Protein AF-A0A524K1D0-F1 (afdb_monomer)

Radius of gyration: 10.81 Å; Cα contact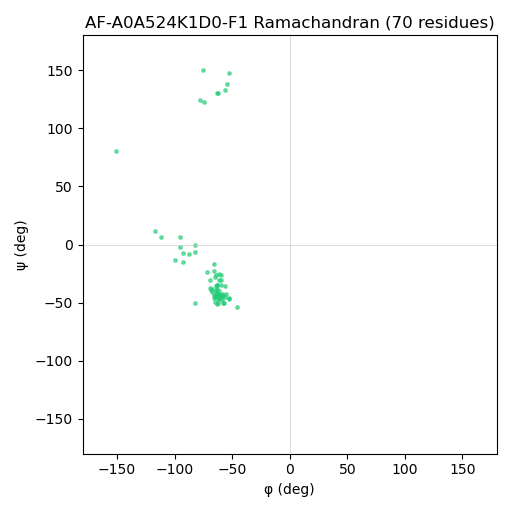s (8 Å, |Δi|>4): 78; chains: 1; bounding box: 24×25×28 Å

Sequence (72 aa):
YAMTARHFSSRDDLVQKANGWLLREAGKRDMERLEKFLLANGPVIARTTLRYAIERFPETRRRDLLKKTRAT

Mean predicted aligned error: 2.65 Å

Secondary structure (DSSP, 8-state):
-HHHHTTTT---HHHHHHHHHHHHHHHTT-HHHHHHHHHHTGGGS-HHHHHHHTTTS-HHHHHHHHHHTS--

Structure (mmCIF, N/CA/C/O backbone):
data_AF-A0A524K1D0-F1
#
_entry.id   AF-A0A524K1D0-F1
#
loop_
_atom_site.group_PDB
_atom_site.id
_atom_site.type_symbol
_atom_site.label_atom_id
_atom_site.label_alt_id
_atom_site.label_comp_id
_atom_site.label_asym_id
_atom_site.label_entity_id
_atom_site.label_seq_id
_atom_site.pdbx_PDB_ins_code
_atom_site.Cartn_x
_atom_site.Cartn_y
_atom_site.Cartn_z
_atom_site.occupancy
_atom_site.B_iso_or_equiv
_atom_site.auth_seq_id
_atom_site.auth_comp_id
_atom_site.auth_asym_id
_atom_site.auth_atom_id
_atom_site.pdbx_PDB_model_num
ATOM 1 N N . TYR A 1 1 ? -8.861 -0.611 -10.936 1.00 89.81 1 TYR A N 1
ATOM 2 C CA . TYR A 1 1 ? -7.470 -1.049 -10.698 1.00 89.81 1 TYR A CA 1
ATOM 3 C C . TYR A 1 1 ? -6.959 -2.093 -11.705 1.00 89.81 1 TYR A C 1
ATOM 5 O O . TYR A 1 1 ? -5.835 -2.556 -11.569 1.00 89.81 1 TYR A O 1
ATOM 13 N N . ALA A 1 2 ? -7.720 -2.452 -12.751 1.00 83.75 2 ALA A N 1
ATOM 14 C CA . ALA A 1 2 ? -7.290 -3.471 -13.717 1.00 83.75 2 ALA A CA 1
ATOM 15 C C . ALA A 1 2 ? -6.023 -3.085 -14.509 1.00 83.75 2 ALA A C 1
ATOM 17 O O . ALA A 1 2 ? -5.191 -3.942 -14.778 1.00 83.75 2 ALA A O 1
ATOM 18 N N . MET A 1 3 ? -5.837 -1.797 -14.832 1.00 84.50 3 MET A N 1
ATOM 19 C CA . MET A 1 3 ? -4.636 -1.326 -15.539 1.00 84.50 3 MET A CA 1
ATOM 20 C C . MET A 1 3 ? -3.362 -1.488 -14.702 1.00 84.50 3 MET A C 1
ATOM 22 O O . MET A 1 3 ? -2.378 -2.018 -15.197 1.00 84.50 3 MET A O 1
ATOM 26 N N . THR A 1 4 ? -3.390 -1.104 -13.421 1.00 87.69 4 THR A N 1
ATOM 27 C CA . THR A 1 4 ? -2.229 -1.243 -12.523 1.00 87.69 4 THR A CA 1
ATOM 28 C C . THR A 1 4 ? -1.851 -2.706 -12.308 1.00 87.69 4 THR A C 1
ATOM 30 O O . THR A 1 4 ? -0.669 -3.026 -12.244 1.00 87.69 4 THR A O 1
ATOM 33 N N . ALA A 1 5 ? -2.846 -3.602 -12.254 1.00 85.88 5 ALA A N 1
ATOM 34 C CA . ALA A 1 5 ? -2.625 -5.029 -12.024 1.00 85.88 5 ALA A CA 1
ATOM 35 C C . ALA A 1 5 ? -1.771 -5.694 -13.115 1.00 85.88 5 ALA A C 1
ATOM 37 O O . ALA A 1 5 ? -0.987 -6.591 -12.821 1.00 85.88 5 ALA A O 1
ATOM 38 N N . ARG A 1 6 ? -1.851 -5.204 -14.360 1.00 89.62 6 ARG A N 1
ATOM 39 C CA . ARG A 1 6 ? -1.048 -5.706 -15.490 1.00 89.62 6 ARG A CA 1
ATOM 40 C C . ARG A 1 6 ? 0.454 -5.450 -15.338 1.00 89.62 6 ARG A C 1
ATOM 42 O O . ARG A 1 6 ? 1.243 -6.076 -16.034 1.00 89.62 6 ARG A O 1
ATOM 49 N N . HIS A 1 7 ? 0.849 -4.546 -14.443 1.00 88.94 7 HIS A N 1
ATOM 50 C CA . HIS A 1 7 ? 2.231 -4.092 -14.285 1.00 88.94 7 HIS A CA 1
ATOM 51 C C . HIS A 1 7 ? 2.829 -4.425 -12.910 1.00 88.94 7 HIS A C 1
ATOM 53 O O . HIS A 1 7 ? 3.894 -3.914 -12.567 1.00 88.94 7 HIS A O 1
ATOM 59 N N . PHE A 1 8 ? 2.176 -5.270 -12.106 1.00 88.56 8 PHE A N 1
ATOM 60 C CA . PHE A 1 8 ? 2.662 -5.632 -10.768 1.00 88.56 8 PHE A CA 1
ATOM 61 C C . PHE A 1 8 ? 3.986 -6.406 -10.769 1.00 88.56 8 PHE A C 1
ATOM 63 O O . PHE A 1 8 ? 4.774 -6.252 -9.839 1.00 88.56 8 PHE A O 1
ATOM 70 N N . SER A 1 9 ? 4.274 -7.150 -11.837 1.00 84.44 9 SER A N 1
ATOM 71 C CA . SER A 1 9 ? 5.538 -7.868 -12.036 1.00 84.44 9 SER A CA 1
ATOM 72 C C . SER A 1 9 ? 6.673 -6.998 -12.593 1.00 84.44 9 SER A C 1
ATOM 74 O O . SER A 1 9 ? 7.780 -7.502 -12.795 1.00 84.44 9 SER A O 1
ATOM 76 N N . SER A 1 10 ? 6.429 -5.705 -12.851 1.00 89.88 10 SER A N 1
ATOM 77 C CA . SER A 1 10 ? 7.471 -4.806 -13.350 1.00 89.88 10 SER A CA 1
ATOM 78 C C . SER A 1 10 ? 8.608 -4.680 -12.338 1.00 89.88 10 SER A C 1
ATOM 80 O O . SER A 1 10 ? 8.382 -4.387 -11.163 1.00 89.88 10 SER A O 1
ATOM 82 N N . ARG A 1 11 ? 9.846 -4.858 -12.806 1.00 91.00 11 ARG A N 1
ATOM 83 C CA . ARG A 1 11 ? 11.065 -4.622 -12.015 1.00 91.00 11 ARG A CA 1
ATOM 84 C C . ARG A 1 11 ? 11.555 -3.174 -12.091 1.00 91.00 11 ARG A C 1
ATOM 86 O O . ARG A 1 11 ? 12.461 -2.815 -11.349 1.00 91.00 11 ARG A O 1
ATOM 93 N N . ASP A 1 12 ? 10.962 -2.365 -12.965 1.00 96.50 12 ASP A N 1
ATOM 94 C CA . ASP A 1 12 ? 11.308 -0.956 -13.127 1.00 96.50 12 ASP A CA 1
ATOM 95 C C . ASP A 1 12 ? 10.762 -0.127 -11.952 1.00 96.50 12 ASP A C 1
ATOM 97 O O . ASP A 1 12 ? 9.558 -0.126 -11.672 1.00 96.50 12 ASP A O 1
ATOM 101 N N . ASP A 1 13 ? 11.654 0.581 -11.260 1.00 95.88 13 ASP A N 1
ATOM 102 C CA . ASP A 1 13 ? 11.327 1.376 -10.075 1.00 95.88 13 ASP A CA 1
ATOM 103 C C . ASP A 1 13 ? 10.360 2.535 -10.376 1.00 95.88 13 ASP A C 1
ATOM 105 O O . ASP A 1 13 ? 9.434 2.786 -9.598 1.00 95.88 13 ASP A O 1
ATOM 109 N N . LEU A 1 14 ? 10.503 3.211 -11.522 1.00 96.88 14 LEU A N 1
ATOM 110 C CA . LEU A 1 14 ? 9.606 4.301 -11.913 1.00 96.88 14 LEU A CA 1
ATOM 111 C C . LEU A 1 14 ? 8.203 3.772 -12.201 1.00 96.88 14 LEU A C 1
ATOM 113 O O . LEU A 1 14 ? 7.220 4.370 -11.759 1.00 96.88 14 LEU A O 1
ATOM 117 N N . VAL A 1 15 ? 8.093 2.616 -12.861 1.00 95.94 15 VAL A N 1
ATOM 118 C CA . VAL A 1 15 ? 6.798 1.956 -13.090 1.00 95.94 15 VAL A CA 1
ATOM 119 C C . VAL A 1 15 ? 6.150 1.558 -11.763 1.00 95.94 15 VAL A C 1
ATOM 121 O O . VAL A 1 15 ? 4.951 1.773 -11.565 1.00 95.94 15 VAL A O 1
ATOM 124 N N . GLN A 1 16 ? 6.923 1.023 -10.816 1.00 97.25 16 GLN A N 1
ATOM 125 C CA . GLN A 1 16 ? 6.401 0.662 -9.497 1.00 97.25 16 GLN A CA 1
ATOM 126 C C . GLN A 1 16 ? 5.877 1.881 -8.725 1.00 97.25 16 GLN A C 1
ATOM 128 O O . GLN A 1 16 ? 4.797 1.807 -8.123 1.00 97.25 16 GLN A O 1
ATOM 133 N N . LYS A 1 17 ? 6.608 3.000 -8.758 1.00 97.12 17 LYS A N 1
ATOM 134 C CA . LYS A 1 17 ? 6.203 4.281 -8.157 1.00 97.12 17 LYS A CA 1
ATOM 135 C C . LYS A 1 17 ? 4.937 4.830 -8.807 1.00 97.12 17 LYS A C 1
ATOM 137 O O . LYS A 1 17 ? 3.966 5.110 -8.102 1.00 97.12 17 LYS A O 1
ATOM 142 N N . ALA A 1 18 ? 4.912 4.894 -10.138 1.00 97.12 18 ALA A N 1
ATOM 143 C CA . ALA A 1 18 ? 3.766 5.366 -10.908 1.00 97.12 18 ALA A CA 1
ATOM 144 C C . ALA A 1 18 ? 2.504 4.541 -10.613 1.00 97.12 18 ALA A C 1
ATOM 146 O O . ALA A 1 18 ? 1.441 5.108 -10.351 1.00 97.12 18 ALA A O 1
ATOM 147 N N . ASN A 1 19 ? 2.625 3.210 -10.549 1.00 97.25 19 ASN A N 1
ATOM 148 C CA . ASN A 1 19 ? 1.523 2.333 -10.153 1.00 97.25 19 ASN A CA 1
ATOM 149 C C . ASN A 1 19 ? 1.015 2.646 -8.743 1.00 97.25 19 ASN A C 1
ATOM 151 O O . ASN A 1 19 ? -0.195 2.692 -8.518 1.00 97.25 19 ASN A O 1
ATOM 155 N N .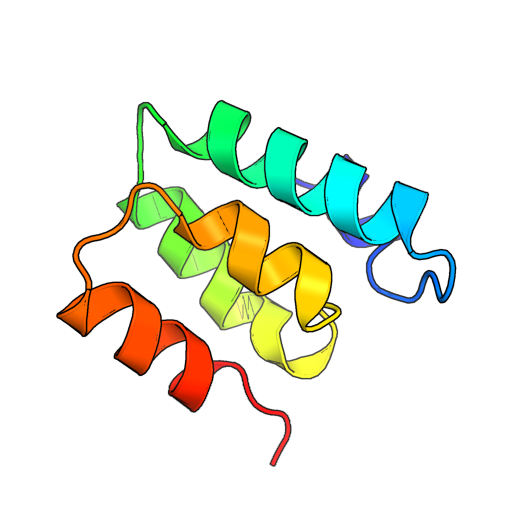 GLY A 1 20 ? 1.922 2.871 -7.791 1.00 97.75 20 GLY A N 1
ATOM 156 C CA . GLY A 1 20 ? 1.558 3.206 -6.417 1.00 97.75 20 GLY A CA 1
ATOM 157 C C . GLY A 1 20 ? 0.812 4.538 -6.322 1.00 97.75 20 GLY A C 1
ATOM 158 O O . GLY A 1 20 ? -0.231 4.613 -5.672 1.00 97.75 20 GLY A O 1
ATOM 159 N N . TRP A 1 21 ? 1.281 5.568 -7.032 1.00 97.75 21 TRP A N 1
ATOM 160 C CA . TRP A 1 21 ? 0.595 6.860 -7.120 1.00 97.75 21 TRP A CA 1
ATOM 161 C C . TRP A 1 21 ? -0.789 6.739 -7.753 1.00 97.75 21 TRP A C 1
ATOM 163 O O . TRP A 1 21 ? -1.749 7.299 -7.224 1.00 97.75 21 TRP A O 1
ATOM 173 N N . LEU A 1 22 ? -0.918 5.972 -8.839 1.00 97.31 22 LEU A N 1
ATOM 174 C CA . LEU A 1 22 ? -2.202 5.761 -9.503 1.00 97.31 22 LEU A CA 1
ATOM 175 C C . LEU A 1 22 ? -3.200 5.037 -8.587 1.00 97.31 22 LEU A C 1
ATOM 177 O O . LEU A 1 22 ? -4.363 5.435 -8.510 1.00 97.31 22 LEU A O 1
ATOM 181 N N . LEU A 1 23 ? -2.754 4.014 -7.850 1.00 97.56 23 LEU A N 1
ATOM 182 C CA . LEU A 1 23 ? -3.579 3.321 -6.854 1.00 97.56 23 LEU A CA 1
ATOM 183 C C . LEU A 1 23 ? -4.029 4.263 -5.734 1.00 97.56 23 LEU A C 1
ATOM 185 O O . LEU A 1 23 ? -5.220 4.297 -5.415 1.00 97.56 23 LEU A O 1
ATOM 189 N N . ARG A 1 24 ? -3.102 5.058 -5.186 1.00 97.88 24 ARG A N 1
ATOM 190 C CA . ARG A 1 24 ? -3.379 6.056 -4.144 1.00 97.88 24 ARG A CA 1
ATOM 191 C C . ARG A 1 24 ? -4.430 7.063 -4.607 1.00 97.88 24 ARG A C 1
ATOM 193 O O . ARG A 1 24 ? -5.413 7.295 -3.907 1.00 97.88 24 ARG A O 1
ATOM 200 N N . GLU A 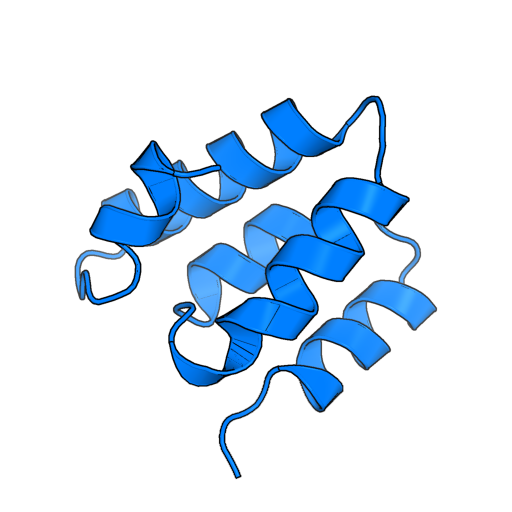1 25 ? -4.255 7.641 -5.794 1.00 97.69 25 GLU A N 1
ATOM 201 C CA . GLU A 1 25 ? -5.184 8.644 -6.321 1.00 97.69 25 GLU A CA 1
ATOM 202 C C . GLU A 1 25 ? -6.554 8.053 -6.663 1.00 97.69 25 GLU A C 1
ATOM 204 O O . GLU A 1 25 ? -7.574 8.672 -6.364 1.00 97.69 25 GLU A O 1
ATOM 209 N N . ALA A 1 26 ? -6.607 6.840 -7.217 1.00 96.62 26 ALA A N 1
ATOM 210 C CA . ALA A 1 26 ? -7.867 6.157 -7.505 1.00 96.62 26 ALA A CA 1
ATOM 211 C C . ALA A 1 26 ? -8.592 5.658 -6.238 1.00 96.62 26 ALA A C 1
ATOM 213 O O . ALA A 1 26 ? -9.807 5.453 -6.266 1.00 96.62 26 ALA A O 1
ATOM 214 N N . GLY A 1 27 ? -7.870 5.439 -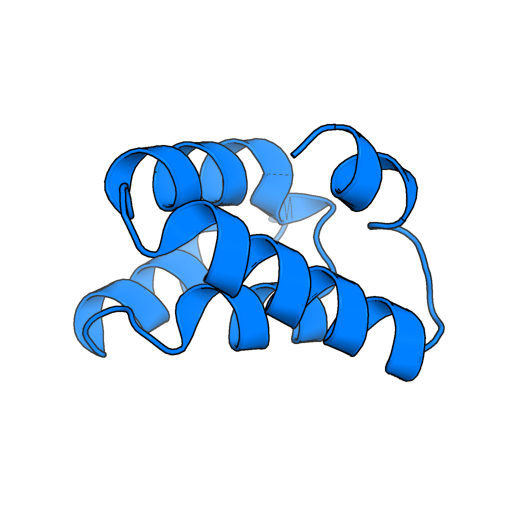5.134 1.00 96.69 27 GLY A N 1
ATOM 215 C CA . GLY A 1 27 ? -8.417 5.034 -3.836 1.00 96.69 27 GLY A CA 1
ATOM 216 C C . GLY A 1 27 ? -8.749 6.182 -2.881 1.00 96.69 27 GLY A C 1
ATOM 217 O O . GLY A 1 27 ? -9.364 5.942 -1.851 1.00 96.69 27 GLY A O 1
ATOM 218 N N . LYS A 1 28 ? -8.395 7.435 -3.195 1.00 94.88 28 LYS A N 1
ATOM 219 C CA . LYS A 1 28 ? -8.507 8.548 -2.230 1.00 94.88 28 LYS A CA 1
ATOM 220 C C . LYS A 1 28 ? -9.923 8.854 -1.736 1.00 94.88 28 LYS A C 1
ATOM 222 O O . LYS A 1 28 ? -10.066 9.436 -0.670 1.00 94.88 28 LYS A O 1
ATOM 227 N N . ARG A 1 29 ? -10.949 8.517 -2.524 1.00 94.88 29 ARG A N 1
ATOM 228 C CA . ARG A 1 29 ? -12.369 8.700 -2.168 1.00 94.88 29 ARG A CA 1
ATOM 229 C C . ARG A 1 29 ? -12.985 7.467 -1.504 1.00 94.88 29 ARG A C 1
ATOM 231 O O . ARG A 1 29 ? -14.064 7.573 -0.944 1.00 94.88 29 ARG A O 1
ATOM 238 N N . ASP A 1 30 ? -12.316 6.320 -1.592 1.00 97.25 30 ASP A N 1
ATOM 239 C CA . ASP A 1 30 ? -12.799 5.030 -1.100 1.00 97.25 30 ASP A CA 1
ATOM 240 C C . ASP A 1 30 ? -11.591 4.163 -0.715 1.00 97.25 30 ASP A C 1
ATOM 242 O O . ASP A 1 30 ? -11.084 3.342 -1.493 1.00 97.25 30 ASP A O 1
ATOM 246 N N . MET A 1 31 ? -11.073 4.434 0.485 1.00 96.31 31 MET A N 1
ATOM 247 C CA . MET A 1 31 ? -9.885 3.763 1.011 1.00 96.31 31 MET A CA 1
ATOM 248 C C . MET A 1 31 ? -10.158 2.296 1.342 1.00 96.31 31 MET A C 1
ATOM 250 O O . MET A 1 31 ? -9.258 1.472 1.195 1.00 96.31 31 MET A O 1
ATOM 254 N N . GLU A 1 32 ? -11.387 1.945 1.727 1.00 97.12 32 GLU A N 1
ATOM 255 C CA . GLU A 1 32 ? -11.759 0.557 2.009 1.00 97.12 32 GLU A CA 1
ATOM 256 C C . GLU A 1 32 ? -11.693 -0.310 0.752 1.00 97.12 32 GLU A C 1
ATOM 258 O O . GLU A 1 32 ? -11.157 -1.421 0.782 1.00 97.12 32 GLU A O 1
ATOM 263 N N . ARG A 1 33 ? -12.188 0.195 -0.383 1.00 97.75 33 ARG A N 1
ATOM 264 C CA . ARG A 1 33 ? -12.077 -0.505 -1.667 1.00 97.75 33 ARG A CA 1
ATOM 265 C C . ARG A 1 33 ? -10.627 -0.653 -2.114 1.00 97.75 33 ARG A C 1
ATOM 267 O O . ARG A 1 33 ? -10.270 -1.710 -2.639 1.00 97.75 33 ARG A O 1
ATOM 274 N N . LEU A 1 34 ? -9.791 0.368 -1.903 1.00 98.00 34 LEU A N 1
ATOM 275 C CA . LEU A 1 34 ? -8.355 0.268 -2.175 1.00 98.00 34 LEU A CA 1
ATOM 276 C C . LEU A 1 34 ? -7.709 -0.806 -1.297 1.00 98.00 34 LEU A C 1
ATOM 278 O O . LEU A 1 34 ? -6.989 -1.657 -1.808 1.00 98.00 34 LEU A O 1
ATOM 282 N N . GLU A 1 35 ? -7.997 -0.810 -0.001 1.00 97.81 35 GLU A N 1
ATOM 283 C CA . GLU A 1 35 ? -7.486 -1.818 0.920 1.00 97.81 35 GLU A CA 1
ATOM 284 C C . GLU A 1 35 ? -7.881 -3.241 0.503 1.00 97.81 35 GLU A C 1
ATOM 286 O O . GLU A 1 35 ? -7.005 -4.100 0.394 1.00 97.81 35 GLU A O 1
ATOM 291 N N . LYS A 1 36 ? -9.166 -3.495 0.223 1.00 97.75 36 LYS A N 1
ATOM 292 C CA . LYS A 1 36 ? -9.638 -4.816 -0.228 1.00 97.75 36 LYS A CA 1
ATOM 293 C C . LYS A 1 36 ? -8.871 -5.279 -1.466 1.00 97.75 36 LYS A C 1
ATOM 295 O O . LYS A 1 36 ? -8.440 -6.428 -1.540 1.00 97.75 36 LYS A O 1
ATOM 300 N N . PHE A 1 37 ? -8.645 -4.368 -2.410 1.00 97.19 37 PHE A N 1
ATOM 301 C CA . PHE A 1 37 ? -7.870 -4.651 -3.611 1.00 97.19 37 PHE A CA 1
ATOM 302 C C . PHE A 1 37 ? -6.392 -4.962 -3.311 1.00 97.19 37 PHE A C 1
ATOM 304 O O . PHE A 1 37 ? -5.854 -5.923 -3.862 1.00 97.19 37 PHE A O 1
ATOM 311 N N . LEU A 1 38 ? -5.739 -4.192 -2.435 1.00 96.94 38 LEU A N 1
ATOM 312 C CA . LEU A 1 38 ? -4.342 -4.417 -2.044 1.00 96.94 38 LEU A CA 1
ATOM 313 C C . LEU A 1 38 ? -4.157 -5.748 -1.309 1.00 96.94 38 LEU A C 1
ATOM 315 O O . LEU A 1 38 ? -3.189 -6.454 -1.575 1.00 96.94 38 LEU A O 1
ATOM 319 N N . LEU A 1 39 ? -5.085 -6.110 -0.419 1.00 96.75 39 LEU A N 1
ATOM 320 C CA . LEU A 1 39 ? -5.059 -7.387 0.296 1.00 96.75 39 LEU A CA 1
ATOM 321 C C . LEU A 1 39 ? -5.227 -8.571 -0.661 1.00 96.75 39 LEU A C 1
ATOM 323 O O . LEU A 1 39 ? -4.451 -9.518 -0.592 1.00 96.75 39 LEU A O 1
ATOM 327 N N . ALA A 1 40 ? -6.177 -8.488 -1.597 1.00 95.44 40 ALA A N 1
ATOM 328 C CA . ALA A 1 40 ? -6.430 -9.550 -2.572 1.00 95.44 40 ALA A CA 1
ATOM 329 C C . ALA A 1 40 ? -5.248 -9.805 -3.527 1.00 95.44 40 ALA A C 1
ATOM 331 O O . ALA A 1 40 ? -5.104 -10.908 -4.042 1.00 95.44 40 ALA A O 1
ATOM 332 N N . ASN A 1 41 ? -4.403 -8.798 -3.766 1.00 94.75 41 ASN A N 1
ATOM 333 C CA . ASN A 1 41 ? -3.284 -8.873 -4.713 1.00 94.75 41 ASN A CA 1
ATOM 334 C C . ASN A 1 41 ? -1.906 -8.830 -4.030 1.00 94.75 41 ASN A C 1
ATOM 336 O O . ASN A 1 41 ? -0.888 -8.751 -4.714 1.00 94.75 41 ASN A O 1
ATOM 340 N N . GLY A 1 42 ? -1.856 -8.863 -2.696 1.00 93.31 42 GLY A N 1
ATOM 341 C CA . GLY A 1 42 ? -0.645 -8.620 -1.906 1.00 93.31 42 GLY A CA 1
ATOM 342 C C . GLY A 1 42 ? 0.615 -9.341 -2.405 1.00 93.31 42 GLY A C 1
ATOM 343 O O . GLY A 1 42 ? 1.593 -8.653 -2.696 1.00 93.31 42 GLY A O 1
ATOM 344 N N . PRO A 1 43 ? 0.589 -10.679 -2.589 1.00 91.19 43 PRO A N 1
ATOM 345 C CA . PRO A 1 43 ? 1.772 -11.458 -2.965 1.00 91.19 43 PRO A CA 1
ATOM 346 C C . PRO A 1 43 ? 2.426 -11.052 -4.289 1.00 91.19 43 PRO A C 1
ATOM 348 O O . PRO A 1 43 ? 3.624 -11.262 -4.463 1.00 91.19 43 PRO A O 1
ATOM 351 N N . VAL A 1 44 ? 1.660 -10.477 -5.222 1.00 92.50 44 VAL A N 1
ATOM 352 C CA . VAL A 1 44 ? 2.158 -10.095 -6.553 1.00 92.50 44 VAL A CA 1
ATOM 353 C C . VAL A 1 44 ? 2.495 -8.609 -6.661 1.00 92.50 44 VAL A C 1
ATOM 355 O O . VAL A 1 44 ? 3.156 -8.212 -7.614 1.00 92.50 44 VAL A O 1
ATOM 358 N N . ILE A 1 45 ? 2.073 -7.775 -5.704 1.00 94.06 45 ILE A N 1
ATOM 359 C CA . ILE A 1 45 ? 2.343 -6.334 -5.722 1.00 94.06 45 ILE A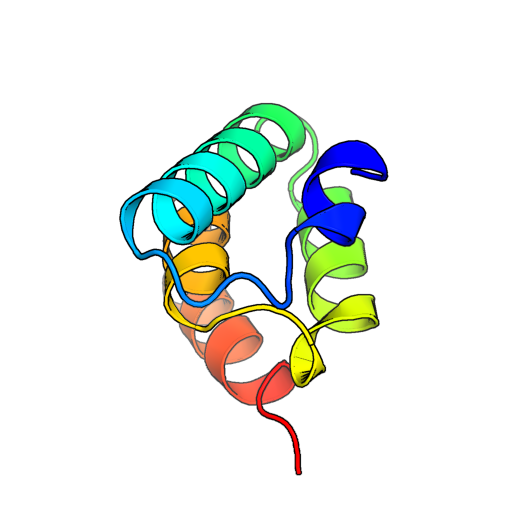 CA 1
ATOM 360 C C . ILE A 1 45 ? 3.781 -6.061 -5.271 1.00 94.06 45 ILE A C 1
ATOM 362 O O . ILE A 1 45 ? 4.178 -6.370 -4.146 1.00 94.06 45 ILE A O 1
ATOM 366 N N . ALA A 1 46 ? 4.545 -5.367 -6.118 1.00 95.12 46 ALA A N 1
ATOM 367 C CA . ALA A 1 46 ? 5.865 -4.872 -5.754 1.00 95.12 46 ALA A CA 1
ATOM 368 C C . ALA A 1 46 ? 5.825 -4.013 -4.478 1.00 95.12 46 ALA A C 1
ATOM 370 O O . ALA A 1 46 ? 4.962 -3.148 -4.287 1.00 95.12 46 ALA A O 1
ATOM 371 N N . ARG A 1 47 ? 6.812 -4.206 -3.597 1.00 95.50 47 ARG A N 1
ATOM 372 C CA . ARG A 1 47 ? 6.823 -3.560 -2.280 1.00 95.50 47 ARG A CA 1
ATOM 373 C C . ARG A 1 47 ? 6.819 -2.030 -2.358 1.00 95.50 47 ARG A C 1
ATOM 375 O O . ARG A 1 47 ? 6.200 -1.385 -1.512 1.00 95.50 47 ARG A O 1
ATOM 382 N N . THR A 1 48 ? 7.486 -1.460 -3.359 1.00 96.69 48 THR A N 1
ATOM 383 C CA . THR A 1 48 ? 7.484 -0.018 -3.636 1.00 96.69 48 THR A CA 1
ATOM 384 C C . THR A 1 48 ? 6.079 0.462 -3.997 1.00 96.69 48 THR A C 1
ATOM 386 O O . THR A 1 48 ? 5.565 1.354 -3.328 1.00 96.69 48 THR A O 1
ATOM 389 N N . THR A 1 49 ? 5.403 -0.190 -4.950 1.00 97.62 49 THR A N 1
ATOM 390 C CA . THR A 1 49 ? 4.012 0.117 -5.328 1.00 97.62 49 THR A CA 1
ATOM 391 C C . THR A 1 49 ? 3.076 0.123 -4.123 1.00 97.62 49 THR A C 1
ATOM 393 O O . THR A 1 49 ? 2.324 1.080 -3.943 1.00 97.62 49 THR A O 1
ATOM 396 N N . LEU A 1 50 ? 3.154 -0.899 -3.265 1.00 97.56 50 LEU A N 1
ATOM 397 C CA . LEU A 1 50 ? 2.319 -0.974 -2.067 1.00 97.56 50 LEU A CA 1
ATOM 398 C C . LEU A 1 50 ? 2.560 0.204 -1.117 1.00 97.56 50 LEU A C 1
ATOM 400 O O . LEU A 1 50 ? 1.596 0.791 -0.634 1.00 97.56 50 LEU A O 1
ATOM 404 N N . ARG A 1 51 ? 3.825 0.561 -0.847 1.00 97.94 51 ARG A N 1
ATOM 405 C CA . ARG A 1 51 ? 4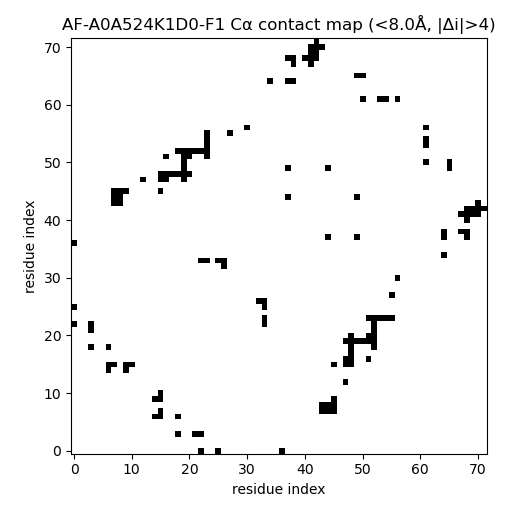.164 1.675 0.056 1.00 97.94 51 ARG A CA 1
ATOM 406 C C . ARG A 1 51 ? 3.566 2.993 -0.426 1.00 97.94 51 ARG A C 1
ATOM 408 O O . ARG A 1 51 ? 2.959 3.689 0.379 1.00 97.94 51 ARG A O 1
ATOM 415 N N . TYR A 1 52 ? 3.683 3.284 -1.720 1.00 98.12 52 TYR A N 1
ATOM 416 C CA . TYR A 1 52 ? 3.102 4.487 -2.321 1.00 98.12 52 TYR A CA 1
ATOM 417 C C . TYR A 1 52 ? 1.566 4.459 -2.325 1.00 98.12 52 TYR A C 1
ATOM 419 O O . TYR A 1 52 ? 0.930 5.478 -2.061 1.00 98.12 52 TYR A O 1
ATOM 427 N N . ALA A 1 53 ? 0.954 3.294 -2.566 1.00 98.19 53 ALA A N 1
ATOM 428 C CA . ALA A 1 53 ? -0.502 3.147 -2.560 1.00 98.19 53 ALA A CA 1
ATOM 429 C C . ALA A 1 53 ? -1.124 3.443 -1.183 1.00 98.19 53 ALA A C 1
ATOM 431 O O . ALA A 1 53 ? -2.220 3.998 -1.110 1.00 98.19 53 ALA A O 1
ATOM 432 N N . ILE A 1 54 ? -0.422 3.102 -0.095 1.00 98.25 54 ILE A N 1
ATOM 433 C CA . ILE A 1 5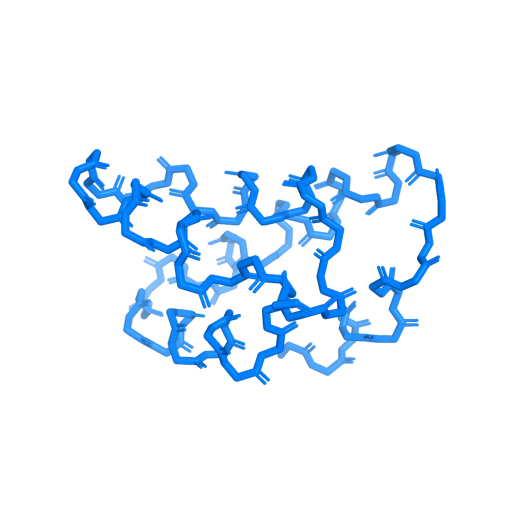4 ? -0.939 3.224 1.276 1.00 98.25 54 ILE A CA 1
ATOM 434 C C . ILE A 1 54 ? -0.542 4.522 1.992 1.00 98.25 54 ILE A C 1
ATOM 436 O O . ILE A 1 54 ? -0.825 4.660 3.176 1.00 98.25 54 ILE A O 1
ATOM 440 N N . GLU A 1 55 ? 0.102 5.487 1.332 1.00 97.88 55 GLU A N 1
ATOM 441 C CA . GLU A 1 55 ? 0.656 6.671 2.015 1.00 97.88 55 GLU A CA 1
ATOM 442 C C . GLU A 1 55 ? -0.367 7.467 2.829 1.00 97.88 55 GLU A C 1
ATOM 444 O O . GLU A 1 55 ? -0.026 7.959 3.904 1.00 97.88 55 GLU A O 1
ATOM 449 N N . ARG A 1 56 ? -1.612 7.552 2.338 1.00 96.62 56 ARG A N 1
ATOM 450 C CA . ARG A 1 56 ? -2.715 8.283 2.984 1.00 96.62 56 ARG A CA 1
ATOM 451 C C . ARG A 1 56 ? -3.420 7.500 4.096 1.00 96.62 56 ARG A C 1
ATOM 453 O O . ARG A 1 56 ? -4.286 8.058 4.760 1.00 96.62 56 ARG A O 1
ATOM 460 N N . PHE A 1 57 ? -3.086 6.226 4.294 1.00 97.50 57 PHE A N 1
ATOM 461 C CA . PHE A 1 57 ? -3.670 5.438 5.375 1.00 97.50 57 PHE A CA 1
ATOM 462 C C . PHE A 1 57 ? -3.055 5.836 6.726 1.00 97.50 57 PHE A C 1
ATOM 464 O O . PHE A 1 57 ? -1.869 6.181 6.778 1.00 97.50 57 PHE A O 1
ATOM 471 N N . PRO A 1 58 ? -3.812 5.709 7.833 1.00 97.62 58 PRO A N 1
ATOM 472 C CA . PRO A 1 58 ? -3.258 5.814 9.179 1.00 97.62 58 PRO A CA 1
ATOM 473 C C . PRO A 1 58 ? -2.070 4.869 9.369 1.00 97.62 58 PRO A C 1
ATOM 475 O O . PRO A 1 58 ? -2.034 3.774 8.803 1.00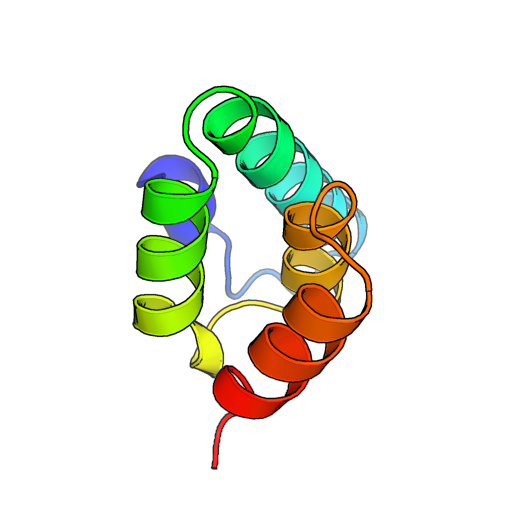 97.62 58 PRO A O 1
ATOM 478 N N . GLU A 1 59 ? -1.094 5.265 10.186 1.00 97.88 59 GLU A N 1
ATOM 479 C CA . GLU A 1 59 ? 0.156 4.516 10.337 1.00 97.88 59 GLU A CA 1
ATOM 480 C C . GLU A 1 59 ? -0.063 3.054 10.744 1.00 97.88 59 GLU A C 1
ATOM 482 O O . GLU A 1 59 ? 0.521 2.152 10.139 1.00 97.88 59 GLU A O 1
ATOM 487 N N . THR A 1 60 ? -0.946 2.820 11.716 1.00 97.69 60 THR A N 1
ATOM 488 C CA . THR A 1 60 ? -1.341 1.479 12.167 1.00 97.69 60 THR A CA 1
ATOM 489 C C . THR A 1 60 ? -1.802 0.629 10.988 1.00 97.69 60 THR A C 1
ATOM 491 O O . THR A 1 60 ? -1.304 -0.477 10.774 1.00 97.69 60 THR A O 1
ATOM 494 N N . ARG A 1 61 ? -2.650 1.201 10.129 1.00 97.12 61 ARG A N 1
ATOM 495 C CA . ARG A 1 61 ? -3.178 0.515 8.955 1.00 97.12 61 ARG A CA 1
ATOM 496 C C . ARG A 1 61 ? -2.126 0.270 7.883 1.00 97.12 61 ARG A C 1
ATOM 498 O O . ARG A 1 61 ? -2.112 -0.804 7.286 1.00 97.12 61 ARG A O 1
ATOM 505 N N . ARG A 1 62 ? -1.194 1.208 7.679 1.00 98.00 62 ARG A N 1
ATOM 506 C CA . ARG A 1 62 ? -0.048 0.991 6.781 1.00 98.00 62 ARG A CA 1
ATOM 507 C C . ARG A 1 62 ? 0.778 -0.205 7.237 1.00 98.00 62 ARG A C 1
ATOM 509 O O . ARG A 1 62 ? 1.087 -1.072 6.425 1.00 98.00 62 ARG A O 1
ATOM 516 N N . ARG A 1 63 ? 1.117 -0.283 8.528 1.00 97.50 63 ARG A N 1
ATOM 517 C CA . ARG A 1 63 ? 1.904 -1.393 9.095 1.00 97.50 63 ARG A CA 1
ATOM 518 C C . ARG A 1 63 ? 1.186 -2.732 8.938 1.00 97.50 63 ARG A C 1
ATOM 520 O O . ARG A 1 63 ? 1.835 -3.715 8.585 1.00 97.50 63 ARG A O 1
ATOM 527 N N . ASP A 1 64 ? -0.127 -2.760 9.132 1.00 97.31 64 ASP A N 1
ATOM 528 C CA . ASP A 1 64 ? -0.931 -3.967 8.939 1.00 97.31 64 ASP A CA 1
ATOM 529 C C . ASP A 1 64 ? -0.946 -4.423 7.482 1.00 97.31 64 ASP A C 1
ATOM 531 O O . ASP A 1 64 ? -0.640 -5.583 7.203 1.00 97.31 64 ASP A O 1
ATOM 535 N N . LEU A 1 65 ? -1.227 -3.514 6.544 1.00 97.50 65 LEU A N 1
ATOM 536 C CA . LEU A 1 65 ? -1.208 -3.811 5.110 1.00 97.50 65 LEU A CA 1
ATOM 537 C C . LEU A 1 65 ? 0.172 -4.304 4.677 1.00 97.50 65 LEU A C 1
ATOM 539 O O . LEU A 1 65 ? 0.282 -5.308 3.980 1.00 97.50 65 LEU A O 1
ATOM 543 N N . LEU A 1 66 ? 1.239 -3.667 5.159 1.00 96.44 66 LEU A N 1
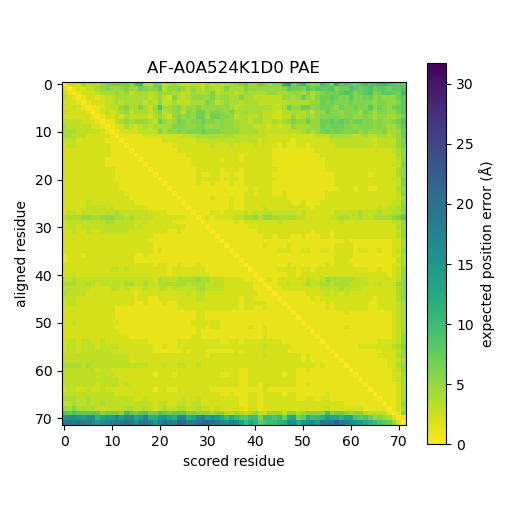ATOM 544 C CA . LEU A 1 66 ? 2.617 -4.079 4.914 1.00 96.44 66 LEU A CA 1
ATOM 545 C C . LEU A 1 66 ? 2.931 -5.496 5.425 1.00 96.44 66 LEU A C 1
ATOM 547 O O . LEU A 1 66 ? 3.806 -6.142 4.845 1.00 96.44 66 LEU A O 1
ATOM 551 N N . LYS A 1 67 ? 2.287 -5.972 6.492 1.00 95.81 67 LYS A N 1
ATOM 552 C CA . LYS A 1 67 ? 2.465 -7.339 7.007 1.00 95.81 67 LYS A CA 1
ATOM 553 C C . LYS A 1 67 ? 1.607 -8.339 6.236 1.00 95.81 67 LYS A C 1
ATOM 555 O O . LYS A 1 67 ? 2.137 -9.327 5.748 1.00 95.81 67 LYS A O 1
ATOM 560 N N . LYS A 1 68 ? 0.313 -8.048 6.082 1.00 95.50 68 LYS A N 1
ATOM 561 C CA . LYS A 1 68 ? -0.689 -8.945 5.479 1.00 95.50 68 LYS A CA 1
ATOM 562 C C . LYS A 1 68 ? -0.469 -9.227 3.992 1.00 95.50 68 LYS A C 1
ATOM 564 O O . LYS A 1 68 ? -0.961 -10.222 3.486 1.00 95.50 68 LYS A O 1
ATOM 569 N N . THR A 1 69 ? 0.246 -8.349 3.294 1.00 94.44 69 THR A N 1
ATOM 570 C CA . THR A 1 69 ? 0.539 -8.484 1.856 1.00 94.44 69 THR A CA 1
ATOM 571 C C . THR A 1 69 ? 1.888 -9.133 1.559 1.00 94.44 69 THR A C 1
ATOM 573 O O . THR A 1 69 ? 2.221 -9.307 0.391 1.00 94.44 69 THR A O 1
ATOM 576 N N . ARG A 1 70 ? 2.698 -9.472 2.574 1.00 88.38 70 ARG A N 1
ATOM 577 C CA . ARG A 1 70 ? 3.910 -10.263 2.327 1.00 88.38 70 ARG A CA 1
ATOM 578 C C . ARG A 1 70 ? 3.492 -11.630 1.784 1.00 88.38 70 ARG A C 1
ATOM 580 O O . ARG A 1 70 ? 2.639 -12.278 2.380 1.00 88.38 70 ARG A O 1
ATOM 587 N N . ALA A 1 71 ? 4.103 -12.053 0.679 1.00 68.81 71 ALA A N 1
ATOM 588 C CA . ALA A 1 71 ? 4.066 -13.456 0.290 1.00 68.81 71 ALA A CA 1
ATOM 589 C C . ALA A 1 71 ? 4.618 -14.292 1.460 1.00 68.81 71 ALA A C 1
ATOM 591 O O . ALA A 1 71 ? 5.607 -13.884 2.079 1.00 68.81 71 ALA A O 1
ATOM 592 N N . THR A 1 72 ? 3.909 -15.369 1.808 1.00 57.47 72 THR A N 1
ATOM 593 C CA . THR A 1 72 ? 4.403 -16.379 2.758 1.00 57.47 72 THR A CA 1
ATOM 594 C C . THR A 1 72 ? 5.522 -17.167 2.103 1.00 57.47 72 THR A C 1
ATOM 596 O O . THR A 1 72 ? 5.394 -17.423 0.884 1.00 57.47 72 THR A O 1
#

Solvent-accessible surface area (backbone atoms only — not comparable to full-atom values): 4008 Å² total; per-residue (Å²): 113,73,73,52,61,77,50,29,83,54,86,49,66,67,58,28,46,52,41,4,48,52,47,26,65,74,16,71,89,41,57,66,64,41,48,55,52,48,57,77,43,16,69,58,48,40,70,61,19,52,54,47,34,38,64,87,48,58,68,71,56,37,55,48,51,64,55,71,24,52,65,130

pLDDT: mean 94.24, std 6.5, range [57.47, 98.25]

Foldseek 3Di:
DVVLLVCQQPPDLVNLLVSLQVLQVVCVVPVPVSLVVCLVCLCSHDLSSLLSNCVPPDPVVSVVSSVSSHDD